Protein AF-A0A970NU10-F1 (afdb_monomer_lite)

Foldseek 3Di:
DDDDDDDDPDPPPVPPPPPPPPPPPPPQDQFAEPVLCVVCVVPQQVDDQVVSCVSRSHHWDWDVVVCVVCVVVVFHWTKTWTHHPDNQWIKIFIWHQDPVRGTGTPDIDTRHD

Radius of gyration: 24.68 Å; chains: 1; bounding box: 64×74×36 Å

Secondary structure (DSSP, 8-state):
---------SSSSTTSSSTTS---------S--HHHHHTTTTTGGG--HHHHHHHHTSPPEE-HHHHHHHHTTT--EEEEEEE-SSTT-EEEEEEEE-TTS-EEEEEEEE---

Structure (mmCIF, N/CA/C/O backbone):
data_AF-A0A970NU10-F1
#
_entry.id   AF-A0A970NU10-F1
#
loop_
_atom_site.group_PDB
_atom_site.id
_atom_site.type_symbol
_atom_site.label_atom_id
_atom_site.label_alt_id
_atom_site.label_comp_id
_atom_site.label_asym_id
_atom_site.label_entity_id
_atom_site.label_seq_id
_atom_site.pdbx_PDB_ins_code
_atom_site.Cartn_x
_atom_site.Cartn_y
_atom_site.Cartn_z
_atom_site.occupancy
_atom_site.B_iso_or_equiv
_atom_site.auth_seq_id
_atom_site.auth_comp_id
_atom_site.auth_asym_id
_atom_site.auth_atom_id
_atom_site.pdbx_PDB_model_num
ATOM 1 N N . MET A 1 1 ? -44.149 65.109 -13.365 1.00 43.53 1 MET A N 1
ATOM 2 C CA . MET A 1 1 ? -42.956 64.238 -13.268 1.00 43.53 1 MET A CA 1
ATOM 3 C C . MET A 1 1 ? -43.404 62.938 -12.616 1.00 43.53 1 MET A C 1
ATOM 5 O O . MET A 1 1 ? -43.885 62.978 -11.494 1.00 43.53 1 MET A O 1
ATOM 9 N N . LYS A 1 2 ? -43.432 61.834 -13.375 1.00 44.06 2 LYS A N 1
ATOM 10 C CA . LYS A 1 2 ? -44.069 60.565 -12.982 1.00 44.06 2 LYS A CA 1
ATOM 11 C C . LYS A 1 2 ? -43.001 59.545 -12.579 1.00 44.06 2 LYS A C 1
ATOM 13 O O . LYS A 1 2 ? -42.045 59.326 -13.316 1.00 44.06 2 LYS A O 1
ATOM 18 N N . HIS A 1 3 ? -43.196 58.954 -11.404 1.00 40.81 3 HIS A N 1
ATOM 19 C CA . HIS A 1 3 ? -42.392 57.893 -10.808 1.00 40.81 3 HIS A CA 1
ATOM 20 C C . HIS A 1 3 ? -42.188 56.704 -11.760 1.00 40.81 3 HIS A C 1
ATOM 22 O O . HIS A 1 3 ? -43.161 56.110 -12.219 1.00 40.81 3 HIS A O 1
ATOM 28 N N . LYS A 1 4 ? -40.931 56.304 -11.987 1.00 46.31 4 LYS A N 1
ATOM 29 C CA . LYS A 1 4 ? -40.586 54.958 -12.461 1.00 46.31 4 LYS A CA 1
ATOM 30 C C . LYS A 1 4 ? -40.231 54.125 -11.235 1.00 46.31 4 LYS A C 1
ATOM 32 O O . LYS A 1 4 ? -39.181 54.313 -10.630 1.00 46.31 4 LYS A O 1
ATOM 37 N N . LYS A 1 5 ? -41.170 53.277 -10.828 1.00 49.78 5 LYS A N 1
ATOM 38 C CA . LYS A 1 5 ? -40.994 52.268 -9.790 1.00 49.78 5 LYS A CA 1
ATOM 39 C C . LYS A 1 5 ? -40.647 50.930 -10.447 1.00 49.78 5 LYS A C 1
ATOM 41 O O . LYS A 1 5 ? -41.226 50.587 -11.470 1.00 49.78 5 LYS A O 1
ATOM 46 N N . VAL A 1 6 ? -39.788 50.194 -9.746 1.00 50.75 6 VAL A N 1
ATOM 47 C CA . VAL A 1 6 ? -39.671 48.728 -9.723 1.00 50.75 6 VAL A CA 1
ATOM 48 C C . VAL A 1 6 ? -39.067 48.082 -10.970 1.00 50.75 6 VAL A C 1
ATOM 50 O O . VAL A 1 6 ? -39.773 47.647 -11.869 1.00 50.75 6 VAL A O 1
ATOM 53 N N . LEU A 1 7 ? -37.745 47.905 -10.949 1.00 48.38 7 LEU A N 1
ATOM 54 C CA . LEU A 1 7 ? -37.105 46.769 -11.616 1.00 48.38 7 LEU A CA 1
ATOM 55 C C . LEU A 1 7 ? -35.784 46.418 -10.912 1.00 48.38 7 LEU A C 1
ATOM 57 O O . LEU A 1 7 ? -34.700 46.591 -11.450 1.00 48.38 7 LEU A O 1
ATOM 61 N N . ALA A 1 8 ? -35.869 45.999 -9.649 1.00 50.59 8 ALA A N 1
ATOM 62 C CA . ALA A 1 8 ? -34.714 45.489 -8.901 1.00 50.59 8 ALA A CA 1
ATOM 63 C C . ALA A 1 8 ? -35.165 44.520 -7.799 1.00 50.59 8 ALA A C 1
ATOM 65 O O . ALA A 1 8 ? -34.794 44.655 -6.639 1.00 50.59 8 ALA A O 1
ATOM 66 N N . LEU A 1 9 ? -36.045 43.578 -8.145 1.00 46.09 9 LEU A N 1
ATOM 67 C CA . LEU A 1 9 ? -36.634 42.649 -7.178 1.00 46.09 9 LEU A CA 1
ATOM 68 C C . LEU A 1 9 ? -36.685 41.233 -7.757 1.00 46.09 9 LEU A C 1
ATOM 70 O O . LEU A 1 9 ? -37.737 40.617 -7.813 1.00 46.09 9 LEU A O 1
ATOM 74 N N . VAL A 1 10 ? -35.545 40.747 -8.260 1.00 48.06 10 VAL A N 1
ATOM 75 C CA . VAL A 1 10 ? -35.362 39.323 -8.618 1.00 48.06 10 VAL A CA 1
ATOM 76 C C . VAL A 1 10 ? -33.956 38.797 -8.269 1.00 48.06 10 VAL A C 1
ATOM 78 O O . VAL A 1 10 ? -33.763 37.591 -8.207 1.00 48.06 10 VAL A O 1
ATOM 81 N N . LEU A 1 11 ? -32.966 39.648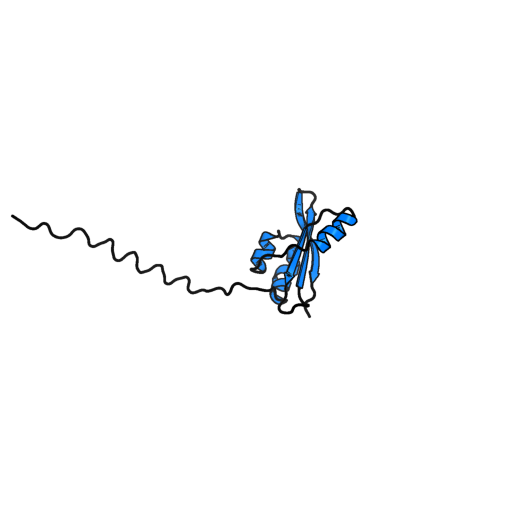 -7.957 1.00 46.06 11 LEU A N 1
ATOM 82 C CA . LEU A 1 11 ? -31.587 39.178 -7.721 1.00 46.06 11 LEU A CA 1
ATOM 83 C C . LEU A 1 11 ? -31.220 38.839 -6.266 1.00 46.06 11 LEU A C 1
ATOM 85 O O . LEU A 1 11 ? -30.105 38.392 -6.023 1.00 46.06 11 LEU A O 1
ATOM 89 N N . SER A 1 12 ? -32.119 39.018 -5.298 1.00 45.31 12 SER A N 1
ATOM 90 C CA . SER A 1 12 ? -31.786 38.893 -3.866 1.00 45.31 12 SER A CA 1
ATOM 91 C C . SER A 1 12 ? -32.407 37.687 -3.149 1.00 45.31 12 SER A C 1
ATOM 93 O O . SER A 1 12 ? -32.204 37.537 -1.949 1.00 45.31 12 SER A O 1
ATOM 95 N N . VAL A 1 13 ? -33.113 36.793 -3.857 1.00 46.03 13 VAL A N 1
ATOM 96 C CA . VAL A 1 13 ? -33.726 35.584 -3.253 1.00 46.03 13 VAL A CA 1
ATOM 97 C C . VAL A 1 13 ? -33.089 34.274 -3.748 1.00 46.03 13 VAL A C 1
ATOM 99 O O . VAL A 1 13 ? -33.248 33.238 -3.1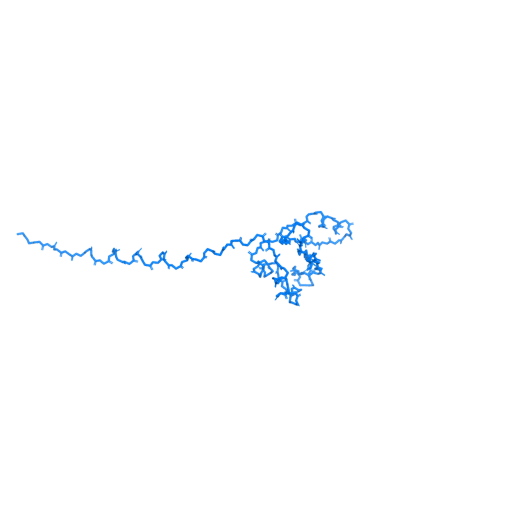11 1.00 46.03 13 VAL A O 1
ATOM 102 N N . LEU A 1 14 ? -32.272 34.301 -4.809 1.00 42.53 14 LEU A N 1
ATOM 103 C CA . LEU A 1 14 ? -31.631 33.092 -5.353 1.00 42.53 14 LEU A CA 1
ATOM 104 C C . LEU A 1 14 ? -30.232 32.784 -4.780 1.00 42.53 14 LEU A C 1
ATOM 106 O O . LEU A 1 14 ? -29.522 31.952 -5.334 1.00 42.53 14 LEU A O 1
ATOM 110 N N . PHE A 1 15 ? -29.820 33.441 -3.690 1.00 40.72 15 PHE A N 1
ATOM 111 C CA . PHE A 1 15 ? -28.484 33.257 -3.093 1.00 40.72 15 PHE A CA 1
ATOM 112 C C . PHE A 1 15 ? -28.497 32.713 -1.653 1.00 40.72 15 PHE A C 1
ATOM 114 O O . PHE A 1 15 ? -27.448 32.591 -1.031 1.00 40.72 15 PHE A O 1
ATOM 121 N N . VAL A 1 16 ? -29.670 32.353 -1.117 1.00 46.66 16 VAL A N 1
ATOM 122 C CA . VAL A 1 16 ? -29.825 31.931 0.295 1.00 46.66 16 VAL A CA 1
ATOM 123 C C . VAL A 1 16 ? -30.057 30.413 0.452 1.00 46.66 16 VAL A C 1
ATOM 125 O O . VAL A 1 16 ? -30.144 29.916 1.567 1.00 46.66 16 VAL A O 1
ATOM 128 N N . LEU A 1 17 ? -30.093 29.631 -0.637 1.00 44.06 17 LEU A N 1
ATOM 129 C CA . LEU A 1 17 ? -30.559 28.229 -0.602 1.00 44.06 17 LEU A CA 1
ATOM 130 C C . LEU A 1 17 ? -29.560 27.143 -1.050 1.00 44.06 17 LEU A C 1
ATOM 132 O O . LEU A 1 17 ? -29.974 26.004 -1.231 1.00 44.06 17 LEU A O 1
ATOM 136 N N . ILE A 1 18 ? -28.255 27.430 -1.178 1.00 47.03 18 ILE A N 1
ATOM 137 C CA . ILE A 1 18 ? -27.248 26.387 -1.515 1.00 47.03 18 ILE A CA 1
ATOM 138 C C . ILE A 1 18 ? -26.255 26.091 -0.369 1.00 47.03 18 ILE A C 1
ATOM 140 O O . ILE A 1 18 ? -25.542 25.096 -0.411 1.00 47.03 18 ILE A O 1
ATOM 144 N N . CYS A 1 19 ? -26.259 26.839 0.738 1.00 46.22 19 CYS A N 1
ATOM 145 C CA . CYS A 1 19 ? -25.317 26.574 1.842 1.00 46.22 19 CYS A CA 1
ATOM 146 C C . CYS A 1 19 ? -25.786 25.515 2.863 1.00 46.22 19 CYS A C 1
ATOM 148 O O . CYS A 1 19 ? -25.159 25.356 3.905 1.00 46.22 19 CYS A O 1
ATOM 150 N N . LEU A 1 20 ? -26.866 24.777 2.585 1.00 45.97 20 LEU A N 1
ATOM 151 C CA . LEU A 1 20 ? -27.466 23.793 3.505 1.00 45.97 20 LEU A CA 1
ATOM 152 C C . LEU A 1 20 ? -27.476 22.357 2.955 1.00 45.97 20 LEU A C 1
ATOM 154 O O . LEU A 1 20 ? -28.319 21.551 3.331 1.00 45.97 20 LEU A O 1
ATOM 158 N N . ALA A 1 21 ? -26.514 22.010 2.097 1.00 48.06 21 ALA A N 1
ATOM 159 C CA . ALA A 1 21 ? -26.304 20.628 1.660 1.00 48.06 21 ALA A CA 1
ATOM 160 C C . ALA A 1 21 ? -24.814 20.278 1.526 1.00 48.06 21 ALA A C 1
ATOM 162 O O . ALA A 1 21 ? -24.370 19.780 0.501 1.00 48.06 21 ALA A O 1
ATOM 163 N N . ALA A 1 22 ? -24.032 20.547 2.570 1.00 46.62 22 ALA A N 1
ATOM 164 C CA . ALA A 1 22 ? -22.774 19.839 2.818 1.00 46.62 22 ALA A CA 1
ATOM 165 C C . ALA A 1 22 ? -22.387 19.904 4.305 1.00 46.62 22 ALA A C 1
ATOM 167 O O . ALA A 1 22 ? -21.216 19.971 4.657 1.00 46.62 22 ALA A O 1
ATOM 168 N N . CYS A 1 23 ? -23.371 19.846 5.209 1.00 42.75 23 CYS A N 1
ATOM 169 C CA . CYS A 1 23 ? -23.112 19.443 6.593 1.00 42.75 23 CYS A CA 1
ATOM 170 C C . CYS A 1 23 ? -23.013 17.907 6.642 1.00 42.75 23 CYS A C 1
ATOM 172 O O . CYS A 1 23 ? -23.780 17.218 7.300 1.00 42.75 23 CYS A O 1
ATOM 174 N N . GLY A 1 24 ? -22.104 17.371 5.836 1.00 43.38 24 GLY A N 1
ATOM 175 C CA . GLY A 1 24 ? -21.608 16.011 5.903 1.00 43.38 24 GLY A CA 1
ATOM 176 C C . GLY A 1 24 ? -20.122 16.162 6.128 1.00 43.38 24 GLY A C 1
ATOM 177 O O . GLY A 1 24 ? -19.340 15.960 5.208 1.00 43.38 24 GLY A O 1
ATOM 178 N N . GLY A 1 25 ? -19.744 16.646 7.313 1.00 40.59 25 GLY A N 1
ATOM 179 C CA . GLY A 1 25 ? -18.359 16.641 7.752 1.00 40.59 25 GLY A CA 1
ATOM 180 C C . GLY A 1 25 ? -17.927 15.189 7.857 1.00 40.59 25 GLY A C 1
ATOM 181 O O . GLY A 1 25 ? -17.996 14.597 8.930 1.00 40.59 25 GLY A O 1
ATOM 182 N N . SER A 1 26 ? -17.558 14.591 6.727 1.00 55.69 26 SER A N 1
ATOM 183 C CA . SER A 1 26 ? -16.826 13.343 6.681 1.00 55.69 26 SER A CA 1
ATOM 184 C C . SER A 1 26 ? -15.557 13.626 7.458 1.00 55.69 26 SER A C 1
ATOM 186 O O . SER A 1 26 ? -14.659 14.301 6.954 1.00 55.69 26 SER A O 1
ATOM 188 N N . LYS A 1 27 ? -15.556 13.223 8.737 1.00 61.81 27 LYS A N 1
ATOM 189 C CA . LYS A 1 27 ? -14.375 13.249 9.591 1.00 61.81 27 LYS A CA 1
ATOM 190 C C . LYS A 1 27 ? -13.262 12.669 8.743 1.00 61.81 27 LYS A C 1
ATOM 192 O O . LYS A 1 27 ? -13.371 11.523 8.311 1.00 61.81 27 LYS A O 1
ATOM 197 N N . GLN A 1 28 ? -12.277 13.504 8.429 1.00 73.69 28 GLN A N 1
ATOM 198 C CA . GLN A 1 28 ? -11.129 13.080 7.658 1.00 73.69 28 GLN A CA 1
ATOM 199 C C . GLN A 1 28 ? -10.531 11.909 8.425 1.00 73.69 28 GLN A C 1
ATOM 201 O O . GLN A 1 28 ? -10.143 12.044 9.587 1.00 73.69 28 GLN A O 1
ATOM 206 N N . LYS A 1 29 ? -10.617 10.731 7.817 1.00 85.38 29 LYS A N 1
ATOM 207 C CA . LYS A 1 29 ? -10.133 9.504 8.420 1.00 85.38 29 LYS A CA 1
ATOM 208 C C . LYS A 1 29 ? -8.624 9.662 8.621 1.00 85.38 29 LYS A C 1
ATOM 210 O O . LYS A 1 29 ? -7.971 10.327 7.822 1.00 85.38 29 LYS A O 1
ATOM 215 N N . SER A 1 30 ? -8.096 9.145 9.724 1.00 92.06 30 SER A N 1
ATOM 216 C CA . SER A 1 30 ? -6.669 9.273 10.059 1.00 92.06 30 SER A CA 1
ATOM 217 C C . SER A 1 30 ? -5.911 7.952 9.978 1.00 92.06 30 SER A C 1
ATOM 219 O O . SER A 1 30 ? -4.689 7.962 10.009 1.00 92.06 30 SER A O 1
ATOM 221 N N . HIS A 1 31 ? -6.624 6.831 9.881 1.00 95.81 31 HIS A N 1
ATOM 222 C CA . HIS A 1 31 ? -6.052 5.490 9.887 1.00 95.81 31 HIS A CA 1
ATOM 223 C C . HIS A 1 31 ? -6.920 4.524 9.082 1.00 95.81 31 HIS A C 1
ATOM 225 O O . HIS A 1 31 ? -8.130 4.727 8.969 1.00 95.81 31 HIS A O 1
ATOM 231 N N . VAL A 1 32 ? -6.315 3.467 8.546 1.00 97.06 32 VAL A N 1
ATOM 232 C CA . VAL A 1 32 ? -7.005 2.355 7.880 1.00 97.06 32 VAL A CA 1
ATOM 233 C C . VAL A 1 32 ? -7.430 1.317 8.921 1.00 97.06 32 VAL A C 1
ATOM 235 O O . VAL A 1 32 ? -6.678 1.006 9.834 1.00 97.06 32 VAL A O 1
ATOM 238 N N . THR A 1 33 ? -8.642 0.779 8.835 1.00 96.56 33 THR A N 1
ATOM 239 C CA . THR A 1 33 ? -9.097 -0.310 9.713 1.00 96.56 33 THR A CA 1
ATOM 240 C C . THR A 1 33 ? -8.983 -1.653 8.999 1.00 96.56 33 THR A C 1
ATOM 242 O O . THR A 1 33 ? -8.942 -1.715 7.768 1.00 96.56 33 THR A O 1
ATOM 245 N N . LYS A 1 34 ? -9.022 -2.743 9.770 1.00 97.25 34 LYS A N 1
ATOM 246 C CA . LYS A 1 34 ? -9.077 -4.105 9.228 1.00 97.25 34 LYS A CA 1
ATOM 247 C C . LYS A 1 34 ? -10.211 -4.286 8.216 1.00 97.25 34 LYS A C 1
ATOM 249 O O . LYS A 1 34 ? -9.982 -4.817 7.137 1.00 97.25 34 LYS A O 1
ATOM 254 N N . SER A 1 35 ? -11.396 -3.752 8.519 1.00 97.00 35 SER A N 1
ATOM 255 C CA . SER A 1 35 ? -12.553 -3.833 7.622 1.00 97.00 35 SER A CA 1
ATOM 256 C C . SER A 1 35 ? -12.342 -3.089 6.302 1.00 97.00 35 SER A C 1
ATOM 258 O O . SER A 1 35 ? -12.904 -3.500 5.293 1.00 97.00 35 SER A O 1
ATOM 260 N N . ASP A 1 36 ? -11.571 -1.998 6.287 1.00 96.81 36 ASP A N 1
ATOM 261 C CA . ASP A 1 36 ? -11.284 -1.272 5.045 1.00 96.81 36 ASP A CA 1
ATOM 262 C C . ASP A 1 36 ? -10.314 -2.045 4.154 1.00 96.81 36 ASP A C 1
ATOM 264 O O . ASP A 1 36 ? -10.474 -2.063 2.937 1.00 96.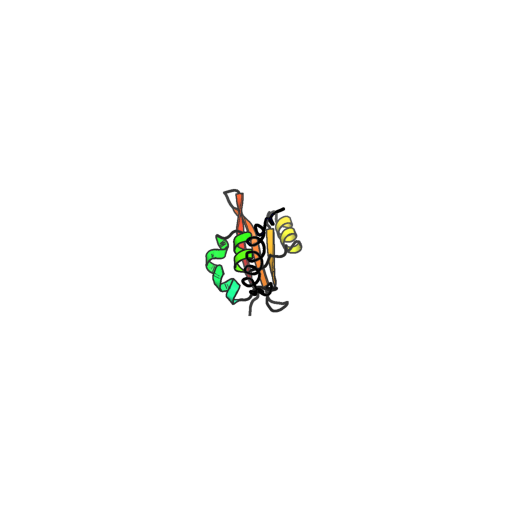81 36 ASP A O 1
ATOM 268 N N . TYR A 1 37 ? -9.315 -2.686 4.766 1.00 97.19 37 TYR A N 1
ATOM 269 C CA . TYR A 1 37 ? -8.389 -3.577 4.074 1.00 97.19 37 TYR A CA 1
ATOM 270 C C . TYR A 1 37 ? -9.122 -4.794 3.506 1.00 97.19 37 TYR A C 1
ATOM 272 O O . TYR A 1 37 ? -9.031 -5.058 2.310 1.00 97.19 37 TYR A O 1
ATOM 280 N N . GLU A 1 38 ? -9.911 -5.489 4.331 1.00 97.50 38 GLU A N 1
ATOM 281 C CA . GLU A 1 38 ? -10.671 -6.675 3.921 1.00 97.50 38 GLU A CA 1
ATOM 282 C C . GLU A 1 38 ? -11.663 -6.372 2.789 1.00 97.50 38 GLU A C 1
ATOM 284 O O . GLU A 1 38 ? -11.909 -7.234 1.950 1.00 97.50 38 GLU A O 1
ATOM 289 N N . ALA A 1 39 ? -12.187 -5.144 2.717 1.00 97.25 39 ALA A N 1
ATOM 290 C CA . ALA A 1 39 ? -13.101 -4.722 1.658 1.00 97.25 39 ALA A CA 1
ATOM 291 C C . ALA A 1 39 ? -12.456 -4.631 0.263 1.00 97.25 39 ALA A C 1
ATOM 293 O O . ALA A 1 39 ? -13.190 -4.644 -0.724 1.00 97.25 39 ALA A O 1
ATOM 294 N N . ILE A 1 40 ? -11.125 -4.522 0.165 1.00 97.19 40 ILE A N 1
ATOM 295 C CA . ILE A 1 40 ? -10.414 -4.423 -1.122 1.00 97.19 40 ILE A CA 1
ATOM 296 C C . ILE A 1 40 ? -9.312 -5.469 -1.313 1.00 97.19 40 ILE A C 1
ATOM 298 O O . ILE A 1 40 ? -8.698 -5.493 -2.376 1.00 97.19 40 ILE A O 1
ATOM 302 N N . GLN A 1 41 ? -9.022 -6.307 -0.311 1.00 96.50 41 GLN A N 1
ATOM 303 C CA . GLN A 1 41 ? -7.839 -7.180 -0.309 1.00 96.50 41 GLN A CA 1
ATOM 304 C C . GLN A 1 41 ? -7.742 -8.094 -1.536 1.00 96.50 41 GLN A C 1
ATOM 306 O O . GLN A 1 41 ? -6.649 -8.269 -2.071 1.00 96.50 41 GLN A O 1
ATOM 311 N N . ASP A 1 42 ? -8.876 -8.608 -2.015 1.00 96.38 42 ASP A N 1
ATOM 312 C CA . ASP A 1 42 ? -8.923 -9.534 -3.150 1.00 96.38 42 ASP A CA 1
ATOM 313 C C . ASP A 1 42 ? -8.619 -8.830 -4.483 1.00 96.38 42 ASP A C 1
ATOM 315 O O . ASP A 1 42 ? -8.005 -9.410 -5.379 1.00 96.38 42 ASP A O 1
ATOM 319 N N . ASP A 1 43 ? -8.989 -7.552 -4.598 1.00 96.62 43 ASP A N 1
ATOM 320 C CA . ASP A 1 43 ? -8.831 -6.758 -5.817 1.00 96.62 43 ASP A CA 1
ATOM 321 C C . ASP A 1 43 ? -7.551 -5.915 -5.816 1.00 96.62 43 ASP A C 1
ATOM 323 O O . ASP A 1 43 ? -7.142 -5.396 -6.860 1.00 96.62 43 ASP A O 1
ATOM 327 N N . MET A 1 44 ? -6.890 -5.777 -4.664 1.00 96.12 44 MET A N 1
ATOM 328 C CA . MET A 1 44 ? -5.848 -4.775 -4.442 1.00 96.12 44 MET A CA 1
ATOM 329 C C . MET A 1 44 ? -4.676 -4.889 -5.425 1.00 96.12 44 MET A C 1
ATOM 331 O O . MET A 1 44 ? -4.175 -3.870 -5.888 1.00 96.12 44 MET A O 1
ATOM 335 N N . HIS A 1 45 ? -4.293 -6.099 -5.845 1.00 96.12 45 HIS A N 1
ATOM 336 C CA . HIS A 1 45 ? -3.237 -6.308 -6.849 1.00 96.12 45 HIS A CA 1
ATOM 337 C C . HIS A 1 45 ? -3.546 -5.712 -8.232 1.00 96.12 45 HIS A C 1
ATOM 339 O O . HIS A 1 45 ? -2.637 -5.464 -9.026 1.00 96.12 45 HIS A O 1
ATOM 345 N N . SER A 1 46 ? -4.821 -5.471 -8.538 1.00 95.12 46 SER A N 1
ATOM 346 C CA . SER A 1 46 ? -5.249 -4.848 -9.792 1.00 95.12 46 SER A CA 1
ATOM 347 C C . SER A 1 46 ? -5.352 -3.321 -9.709 1.00 95.12 46 SER A C 1
ATOM 349 O O . SER A 1 46 ? -5.374 -2.652 -10.748 1.00 95.12 46 SER A O 1
ATOM 351 N N . MET A 1 47 ? -5.364 -2.769 -8.493 1.00 96.56 47 MET A N 1
ATOM 352 C CA . MET A 1 47 ? -5.610 -1.356 -8.226 1.00 96.56 47 MET A CA 1
ATOM 353 C C . MET A 1 47 ? -4.344 -0.508 -8.388 1.00 96.56 47 MET A C 1
ATOM 355 O O . MET A 1 47 ? -3.220 -0.928 -8.117 1.00 96.56 47 MET A O 1
ATOM 359 N N . SER A 1 48 ? -4.528 0.736 -8.813 1.00 96.94 48 SER A N 1
ATOM 360 C CA . SER A 1 48 ? -3.519 1.790 -8.718 1.00 96.94 48 SER A CA 1
ATOM 361 C C . SER A 1 48 ? -3.452 2.373 -7.303 1.00 96.94 48 SER A C 1
ATOM 363 O O . SER A 1 48 ? -4.407 2.279 -6.530 1.00 96.94 48 SER A O 1
ATOM 365 N N . LEU A 1 49 ? -2.360 3.079 -6.985 1.00 97.31 49 LEU A N 1
ATOM 366 C CA . LEU A 1 49 ? -2.219 3.803 -5.715 1.00 97.31 49 LEU A CA 1
ATOM 367 C C . LEU A 1 49 ? -3.425 4.708 -5.427 1.00 97.31 49 LEU A C 1
ATOM 369 O O . LEU A 1 49 ? -3.984 4.667 -4.338 1.00 97.31 49 LEU A O 1
ATOM 373 N N . LYS A 1 50 ? -3.881 5.479 -6.423 1.00 97.25 50 LYS A N 1
ATOM 374 C CA . LYS A 1 50 ? -5.021 6.397 -6.264 1.00 97.25 50 LYS A CA 1
ATOM 375 C C . LYS A 1 50 ? -6.324 5.673 -5.934 1.00 97.25 50 LYS A C 1
ATOM 377 O O . LYS A 1 50 ? -7.165 6.226 -5.232 1.00 97.25 50 LYS A O 1
ATOM 382 N N . GLU A 1 51 ? -6.520 4.472 -6.470 1.00 97.94 51 GLU A N 1
ATOM 383 C CA . GLU A 1 51 ? -7.705 3.666 -6.178 1.00 97.94 51 GLU A CA 1
ATOM 384 C C . GLU A 1 51 ? -7.649 3.117 -4.751 1.00 97.94 51 GLU A C 1
ATOM 386 O O . GLU A 1 51 ? -8.663 3.166 -4.057 1.00 97.94 51 GLU A O 1
ATOM 391 N N . ILE A 1 52 ? -6.469 2.691 -4.286 1.00 97.88 52 ILE A N 1
ATOM 392 C CA . ILE A 1 52 ? -6.254 2.251 -2.899 1.00 97.88 52 ILE A CA 1
ATOM 393 C C . ILE A 1 52 ? -6.470 3.415 -1.925 1.00 97.88 52 ILE A C 1
ATOM 395 O O . ILE A 1 52 ? -7.262 3.298 -0.994 1.00 97.88 52 ILE A O 1
ATOM 399 N N . GLU A 1 53 ? -5.857 4.577 -2.171 1.00 97.38 53 GLU A N 1
ATOM 400 C CA . GLU A 1 53 ? -6.039 5.773 -1.334 1.00 97.38 53 GLU A CA 1
ATOM 401 C C . GLU A 1 53 ? -7.504 6.219 -1.277 1.00 97.38 53 GLU A C 1
ATOM 403 O O . GLU A 1 53 ? -8.007 6.623 -0.227 1.00 97.38 53 GLU A O 1
ATOM 408 N N . LYS A 1 54 ? -8.220 6.123 -2.404 1.00 96.25 54 LYS A N 1
ATOM 409 C CA . LYS A 1 54 ? -9.652 6.423 -2.465 1.00 96.25 54 LYS A CA 1
ATOM 410 C C . LYS A 1 54 ? -10.475 5.425 -1.650 1.00 96.25 54 LYS A C 1
ATOM 412 O O . LYS A 1 54 ? -11.405 5.855 -0.973 1.00 96.25 54 LYS A O 1
ATOM 417 N N . ALA A 1 55 ? -10.154 4.134 -1.715 1.00 95.88 55 ALA A N 1
ATOM 418 C CA . ALA A 1 55 ? -10.841 3.098 -0.950 1.00 95.88 55 ALA A CA 1
ATOM 419 C C . ALA A 1 55 ? -10.596 3.243 0.559 1.00 95.88 55 ALA A C 1
ATOM 421 O O . ALA A 1 55 ? -11.538 3.194 1.347 1.00 95.88 55 ALA A O 1
ATOM 422 N N . PHE A 1 56 ? -9.355 3.512 0.968 1.00 96.31 56 PHE A N 1
ATOM 423 C CA . PHE A 1 56 ? -9.029 3.764 2.371 1.00 96.31 56 PHE A CA 1
ATOM 424 C C . PHE A 1 56 ? -9.531 5.121 2.868 1.00 96.31 56 PHE A C 1
ATOM 426 O O . PHE A 1 56 ? -9.764 5.281 4.068 1.00 96.31 56 PHE A O 1
ATOM 433 N N . GLY A 1 57 ? -9.733 6.082 1.966 1.00 95.56 57 GLY A N 1
ATOM 434 C CA . GLY A 1 57 ? -10.132 7.450 2.291 1.00 95.56 57 GLY A CA 1
ATOM 435 C C . GLY A 1 57 ? -8.994 8.293 2.873 1.00 95.56 57 GLY A C 1
ATOM 436 O O . GLY A 1 57 ? -9.259 9.352 3.442 1.00 95.56 57 GLY A O 1
ATOM 437 N N . ILE A 1 58 ? -7.749 7.822 2.751 1.00 95.31 58 ILE A N 1
ATOM 438 C CA . ILE A 1 58 ? -6.528 8.450 3.264 1.00 95.31 58 ILE A CA 1
ATOM 439 C C . ILE A 1 58 ? -5.353 8.189 2.321 1.00 95.31 58 ILE A C 1
ATOM 441 O O . ILE A 1 58 ? -5.295 7.160 1.645 1.00 95.31 58 ILE A O 1
ATOM 445 N N . LYS A 1 59 ? -4.406 9.129 2.285 1.00 96.88 59 LYS A N 1
ATOM 446 C CA . LYS A 1 59 ? -3.170 8.969 1.515 1.00 96.88 59 LYS A CA 1
ATOM 447 C C . LYS A 1 59 ? -2.200 8.035 2.223 1.00 96.88 59 LYS A C 1
ATOM 449 O O . LYS A 1 59 ? -2.178 8.010 3.450 1.00 96.88 59 LYS A O 1
ATOM 454 N N . GLY A 1 60 ? -1.425 7.297 1.437 1.00 96.56 60 GLY A N 1
ATOM 455 C CA . GLY A 1 60 ? -0.327 6.490 1.961 1.00 96.56 60 GLY A CA 1
ATOM 456 C C . GLY A 1 60 ? 0.900 7.355 2.217 1.00 96.56 60 GLY A C 1
ATOM 457 O O . GLY A 1 60 ? 1.156 8.316 1.488 1.00 96.56 60 GLY A O 1
ATOM 458 N N . GLU A 1 61 ? 1.675 7.001 3.231 1.00 98.06 61 GLU A N 1
ATOM 459 C CA . GLU A 1 61 ? 2.980 7.600 3.497 1.00 98.06 61 GLU A CA 1
ATOM 460 C C . GLU A 1 61 ? 4.064 6.773 2.806 1.00 98.06 61 GLU A C 1
ATOM 462 O O . GLU A 1 61 ? 4.004 5.545 2.817 1.00 98.06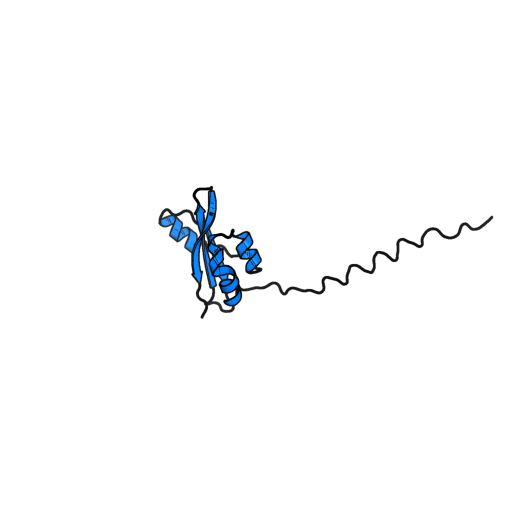 61 GLU A O 1
ATOM 467 N N . LYS A 1 62 ? 5.042 7.428 2.172 1.00 98.00 62 LYS A N 1
ATOM 468 C CA . LYS A 1 62 ? 6.179 6.720 1.571 1.00 98.00 62 LYS A CA 1
ATOM 469 C C . LYS A 1 62 ? 7.089 6.182 2.671 1.00 98.00 62 LYS A C 1
ATOM 471 O O . LYS A 1 62 ? 7.460 6.928 3.571 1.00 98.00 62 LYS A O 1
ATOM 476 N N . ASP A 1 63 ? 7.494 4.923 2.555 1.00 97.94 63 ASP A N 1
ATOM 477 C CA . ASP A 1 63 ? 8.479 4.314 3.448 1.00 97.94 63 ASP A CA 1
ATOM 478 C C . ASP A 1 63 ? 9.849 4.261 2.767 1.00 97.94 63 ASP A C 1
ATOM 480 O O . ASP A 1 63 ? 10.174 3.327 2.028 1.00 97.94 63 ASP A O 1
ATOM 484 N N . GLU A 1 64 ? 10.624 5.325 2.974 1.00 97.81 64 GLU A N 1
ATOM 485 C CA . GLU A 1 64 ? 11.935 5.517 2.347 1.00 97.81 64 GLU A CA 1
ATOM 486 C C . GLU A 1 64 ? 12.957 4.460 2.767 1.00 97.81 64 GLU A C 1
ATOM 488 O O . GLU A 1 64 ? 13.740 4.009 1.932 1.00 97.81 64 GLU A O 1
ATOM 493 N N . ASP A 1 65 ? 12.902 4.002 4.018 1.00 97.06 65 ASP A N 1
ATOM 494 C CA . ASP A 1 65 ? 13.799 2.966 4.530 1.00 97.06 65 ASP A CA 1
ATOM 495 C C . ASP A 1 65 ? 13.574 1.631 3.807 1.00 97.06 65 ASP A C 1
ATOM 497 O O . ASP A 1 65 ? 14.525 0.965 3.392 1.00 97.06 65 ASP A O 1
ATOM 501 N N . SER A 1 66 ? 12.309 1.262 3.589 1.00 96.56 66 SER A N 1
ATOM 502 C CA . SER A 1 66 ? 11.946 0.066 2.828 1.00 96.56 66 SER A CA 1
ATOM 503 C C . SER A 1 66 ? 12.333 0.198 1.359 1.00 96.56 66 SER A C 1
ATOM 505 O O . SER A 1 66 ? 12.883 -0.746 0.796 1.00 96.56 66 SER A O 1
ATOM 507 N N . MET A 1 67 ? 12.078 1.354 0.733 1.00 97.81 67 MET A N 1
ATOM 508 C CA . MET A 1 67 ? 12.485 1.598 -0.658 1.00 97.81 67 MET A CA 1
ATOM 509 C C . MET A 1 67 ? 14.001 1.452 -0.821 1.00 97.81 67 MET A C 1
ATOM 511 O O . MET A 1 67 ? 14.446 0.721 -1.701 1.00 97.81 67 MET A O 1
ATOM 515 N N . LYS A 1 68 ? 14.790 2.043 0.083 1.00 97.81 68 LYS A N 1
ATOM 516 C CA . LYS A 1 68 ? 16.250 1.917 0.081 1.00 97.81 68 LYS A CA 1
ATOM 517 C C . LYS A 1 68 ? 16.710 0.466 0.246 1.00 97.81 68 LYS A C 1
ATOM 519 O O . LYS A 1 68 ? 17.612 0.026 -0.459 1.00 97.81 68 LYS A O 1
ATOM 524 N N . PHE A 1 69 ? 16.077 -0.298 1.138 1.00 96.38 69 PHE A N 1
ATOM 525 C CA . PHE A 1 69 ? 16.382 -1.721 1.315 1.00 96.38 69 PHE A CA 1
ATOM 526 C C . PHE A 1 69 ? 16.169 -2.536 0.028 1.00 96.38 69 PHE A C 1
ATOM 528 O O . PHE A 1 69 ? 16.976 -3.409 -0.291 1.00 96.38 69 PHE A O 1
ATOM 535 N N . PHE A 1 70 ? 15.097 -2.260 -0.719 1.00 95.88 70 PHE A N 1
ATOM 536 C CA . PHE A 1 70 ? 14.840 -2.910 -2.006 1.00 95.88 70 PHE A CA 1
ATOM 537 C C . PHE A 1 70 ? 15.797 -2.426 -3.105 1.00 95.88 70 PHE A C 1
ATOM 539 O O . PHE A 1 70 ? 16.295 -3.247 -3.878 1.00 95.88 70 PHE A O 1
ATOM 546 N N . GLU A 1 71 ? 16.116 -1.132 -3.134 1.00 96.00 71 GLU A N 1
ATOM 547 C CA . GLU A 1 71 ? 17.083 -0.546 -4.068 1.00 96.00 71 GLU A CA 1
ATOM 548 C C . GLU A 1 71 ? 18.476 -1.174 -3.899 1.00 96.00 71 GLU A C 1
ATOM 550 O O . GLU A 1 71 ? 19.107 -1.560 -4.883 1.00 96.00 71 GLU A O 1
ATOM 555 N N . GLU A 1 72 ? 18.928 -1.385 -2.657 1.00 97.12 72 GLU A N 1
ATOM 556 C CA . GLU A 1 72 ? 20.192 -2.070 -2.340 1.00 97.12 72 GLU A CA 1
ATOM 557 C C . GLU A 1 72 ? 20.232 -3.527 -2.844 1.00 97.12 72 GLU A C 1
ATOM 559 O O . GLU A 1 72 ? 21.311 -4.087 -3.054 1.00 97.12 72 GLU A O 1
ATOM 564 N N . GLN A 1 73 ? 19.069 -4.136 -3.089 1.00 95.56 73 GLN A N 1
ATOM 565 C CA . GLN A 1 73 ? 18.925 -5.469 -3.685 1.00 95.56 73 GLN A CA 1
ATOM 566 C C . GLN A 1 73 ? 18.720 -5.439 -5.208 1.00 95.56 73 GLN A C 1
ATOM 568 O O . GLN A 1 73 ? 18.576 -6.491 -5.831 1.00 95.56 73 GLN A O 1
ATOM 573 N N . GLY A 1 74 ? 18.742 -4.255 -5.824 1.00 96.19 74 GLY A N 1
ATOM 574 C CA . GLY A 1 74 ? 18.556 -4.073 -7.262 1.00 96.19 74 GLY A CA 1
ATOM 575 C C . GLY A 1 74 ? 17.093 -4.059 -7.707 1.00 96.19 74 GLY A C 1
ATOM 576 O O . GLY A 1 74 ? 16.814 -4.335 -8.874 1.00 96.19 74 GLY A O 1
ATOM 577 N N . HIS A 1 75 ? 16.160 -3.762 -6.800 1.00 95.06 75 HIS A N 1
ATOM 578 C CA . HIS A 1 75 ? 14.740 -3.625 -7.108 1.00 95.06 75 HIS A CA 1
ATOM 579 C C . HIS A 1 75 ? 14.323 -2.150 -7.120 1.00 95.06 75 HIS A C 1
ATOM 581 O O . HIS A 1 75 ? 14.538 -1.439 -6.144 1.00 95.06 75 HIS A O 1
ATOM 587 N N . ASP A 1 76 ? 13.679 -1.714 -8.204 1.00 95.94 76 ASP A N 1
ATOM 588 C CA . ASP A 1 76 ? 13.021 -0.407 -8.284 1.00 95.94 76 ASP A CA 1
ATOM 589 C C . ASP A 1 76 ? 11.557 -0.552 -7.846 1.00 95.94 76 ASP A C 1
ATOM 591 O O . ASP A 1 76 ? 10.751 -1.204 -8.521 1.00 95.94 76 ASP A O 1
ATOM 595 N N . VAL A 1 77 ? 11.241 -0.031 -6.660 1.00 97.88 77 VAL A N 1
ATOM 596 C CA . VAL A 1 77 ? 9.922 -0.151 -6.031 1.00 97.88 77 VAL A CA 1
ATOM 597 C C . VAL A 1 77 ? 9.516 1.151 -5.343 1.00 97.88 77 VAL A C 1
ATOM 599 O O . VAL A 1 77 ? 10.357 1.884 -4.829 1.00 97.88 77 VAL A O 1
ATOM 602 N N . GLU A 1 78 ? 8.210 1.388 -5.226 1.00 98.06 78 GLU A N 1
ATOM 603 C CA . GLU A 1 78 ? 7.666 2.369 -4.287 1.00 98.06 78 GLU A CA 1
ATOM 604 C C . GLU A 1 78 ? 6.981 1.635 -3.136 1.00 98.06 78 GLU A C 1
ATOM 606 O O . GLU A 1 78 ? 6.198 0.713 -3.357 1.00 98.06 78 GLU A O 1
ATOM 611 N N . VAL A 1 79 ? 7.247 2.039 -1.895 1.00 98.44 79 VAL A N 1
ATOM 612 C CA . VAL A 1 79 ? 6.629 1.421 -0.716 1.00 98.44 79 VAL A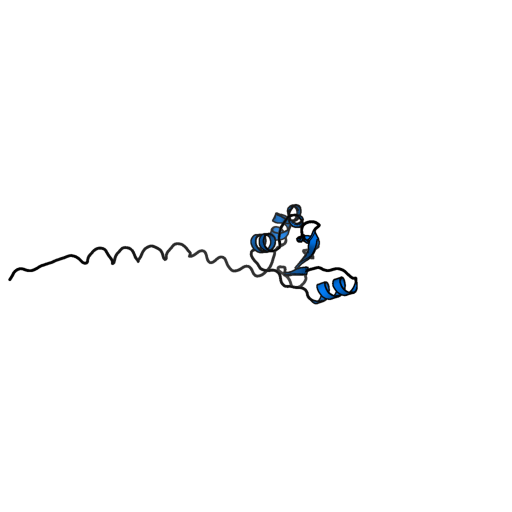 CA 1
ATOM 613 C C . VAL A 1 79 ? 5.768 2.448 -0.003 1.00 98.44 79 VAL A C 1
ATOM 615 O O . VAL A 1 79 ? 6.246 3.524 0.349 1.00 98.44 79 VAL A O 1
ATOM 618 N N . TYR A 1 80 ? 4.502 2.098 0.216 1.00 98.56 80 TYR A N 1
ATOM 619 C CA . TYR A 1 80 ? 3.525 2.936 0.902 1.00 98.56 80 TYR A CA 1
ATOM 620 C C . TYR A 1 80 ? 2.990 2.254 2.154 1.00 98.56 80 TYR A C 1
ATOM 622 O O . TYR A 1 80 ? 2.738 1.047 2.152 1.00 98.56 80 TYR A O 1
ATOM 630 N N . VAL A 1 81 ? 2.786 3.041 3.206 1.00 98.25 81 VAL A N 1
ATOM 631 C CA . VAL A 1 81 ? 2.273 2.595 4.501 1.00 98.25 81 VAL A CA 1
ATOM 632 C C . VAL A 1 81 ? 1.036 3.403 4.868 1.00 98.25 81 VAL A C 1
ATOM 634 O O . VAL A 1 81 ? 0.999 4.625 4.730 1.00 98.25 81 VAL A O 1
ATOM 637 N N . TRP A 1 82 ? 0.021 2.703 5.360 1.00 98.12 82 TRP A N 1
ATOM 638 C CA . TRP A 1 82 ? -1.159 3.284 5.983 1.00 98.12 82 TRP A CA 1
ATOM 639 C C . TRP A 1 82 ? -1.234 2.803 7.426 1.00 98.12 82 TRP A C 1
ATOM 641 O O . TRP A 1 82 ? -1.357 1.601 7.672 1.00 98.12 82 TRP A O 1
ATOM 651 N N . SER A 1 83 ? -1.175 3.738 8.371 1.00 97.44 83 SER A N 1
ATOM 652 C CA . SER A 1 83 ? -1.266 3.441 9.802 1.00 97.44 83 SER A CA 1
ATOM 653 C C . SER A 1 83 ? -2.653 2.928 10.180 1.00 97.44 83 SER A C 1
ATOM 655 O O . SER A 1 83 ? -3.670 3.411 9.675 1.00 97.44 83 SER A O 1
ATOM 657 N N . GLY A 1 84 ? -2.685 1.942 11.069 1.00 97.19 84 GLY A N 1
ATOM 658 C CA . GLY A 1 84 ? -3.887 1.370 11.655 1.00 97.19 84 GLY A CA 1
ATOM 659 C C . GLY A 1 84 ? -4.409 2.165 12.857 1.00 97.19 84 GLY A C 1
ATOM 660 O O . GLY A 1 84 ? -3.890 3.237 13.175 1.00 97.19 84 GLY A O 1
ATOM 661 N N . PRO A 1 85 ? -5.460 1.670 13.539 1.00 95.31 85 PRO A N 1
ATOM 662 C CA . PRO A 1 85 ? -6.004 2.311 14.739 1.00 95.31 85 PRO A CA 1
ATOM 663 C C . PRO A 1 85 ? -5.005 2.383 15.904 1.00 95.31 85 PRO A C 1
ATOM 665 O O . PRO A 1 85 ? -5.164 3.220 16.793 1.00 95.31 85 PRO A O 1
ATOM 668 N N . THR A 1 86 ? -4.000 1.503 15.911 1.00 95.88 86 THR A N 1
ATOM 669 C CA . THR A 1 86 ? -2.906 1.464 16.887 1.00 95.88 86 THR A CA 1
ATOM 670 C C . THR A 1 86 ? -1.552 1.617 16.191 1.00 95.88 86 THR A C 1
ATOM 672 O O . THR A 1 86 ? -1.430 1.319 15.006 1.00 95.88 86 THR A O 1
ATOM 675 N N . GLU A 1 87 ? -0.522 2.055 16.924 1.00 92.75 87 GLU A N 1
ATOM 676 C CA . GLU A 1 87 ? 0.837 2.259 16.380 1.00 92.75 87 GLU A CA 1
ATOM 677 C C . GLU A 1 87 ? 1.483 0.970 15.839 1.00 92.75 87 GLU A C 1
ATOM 679 O O . GLU A 1 87 ? 2.390 1.028 15.015 1.00 92.75 87 GLU A O 1
ATOM 684 N N . GLU A 1 88 ? 1.016 -0.197 16.286 1.00 95.06 88 GLU A N 1
ATOM 685 C CA . GLU A 1 88 ? 1.515 -1.505 15.843 1.00 95.06 88 GLU A CA 1
ATOM 686 C C . GLU A 1 88 ? 0.796 -2.022 14.585 1.00 95.06 88 GLU A C 1
ATOM 688 O O . GLU A 1 88 ? 1.252 -2.973 13.945 1.00 95.06 88 GLU A O 1
ATOM 693 N N . GLU A 1 89 ? -0.340 -1.425 14.224 1.00 97.50 89 GLU A N 1
ATOM 694 C CA . GLU A 1 89 ? -1.176 -1.858 13.111 1.00 97.50 89 GLU A CA 1
ATOM 695 C C . GLU A 1 89 ? -0.900 -1.018 11.869 1.00 97.50 89 GLU A C 1
ATOM 697 O O . GLU A 1 89 ? -0.774 0.201 11.931 1.00 97.50 89 GLU A O 1
ATOM 702 N N . SER A 1 90 ? -0.815 -1.668 10.713 1.00 97.81 90 SER A N 1
ATOM 703 C CA . SER A 1 90 ? -0.609 -0.996 9.436 1.00 97.81 90 SER A CA 1
ATOM 704 C C . SER A 1 90 ? -0.987 -1.888 8.257 1.00 97.81 90 SER A C 1
ATOM 706 O O . SER A 1 90 ? -1.118 -3.112 8.379 1.00 97.81 90 SER A O 1
ATOM 708 N N . VAL A 1 91 ? -1.133 -1.253 7.097 1.00 98.31 91 VAL A N 1
ATOM 709 C CA . VAL A 1 91 ? -1.089 -1.896 5.782 1.00 98.31 91 VAL A CA 1
ATOM 710 C C . VAL A 1 91 ? 0.107 -1.325 5.039 1.00 98.31 91 VAL A C 1
ATOM 712 O O . VAL A 1 91 ? 0.241 -0.108 4.924 1.00 98.31 91 VAL A O 1
ATOM 715 N N . ARG A 1 92 ? 0.967 -2.196 4.521 1.00 98.44 92 ARG A N 1
ATOM 716 C CA . ARG A 1 92 ? 2.136 -1.837 3.724 1.00 98.44 92 ARG A CA 1
ATOM 717 C C . ARG A 1 92 ? 2.004 -2.449 2.342 1.00 98.44 92 ARG A C 1
ATOM 719 O O . ARG A 1 92 ? 1.764 -3.647 2.208 1.00 98.44 92 ARG A O 1
ATOM 726 N N . VAL A 1 93 ? 2.179 -1.622 1.320 1.00 98.50 93 VAL A N 1
ATOM 727 C CA . VAL A 1 93 ? 2.049 -2.023 -0.080 1.00 98.50 93 VAL A CA 1
ATOM 728 C C . VAL A 1 93 ? 3.324 -1.658 -0.821 1.00 98.50 93 VAL A C 1
ATOM 730 O O . VAL A 1 93 ? 3.741 -0.502 -0.828 1.00 98.50 93 VAL A O 1
ATOM 733 N N . VAL A 1 94 ? 3.931 -2.659 -1.447 1.00 98.44 94 VAL A N 1
ATOM 734 C CA . VAL A 1 94 ? 5.055 -2.516 -2.370 1.00 98.44 94 VAL A CA 1
ATOM 735 C C . VAL A 1 94 ? 4.484 -2.437 -3.776 1.00 98.44 94 VAL A C 1
ATOM 737 O O . VAL A 1 94 ? 3.767 -3.342 -4.205 1.00 98.44 94 VAL A O 1
ATOM 740 N N . PHE A 1 95 ? 4.796 -1.364 -4.487 1.00 98.44 95 PHE A N 1
ATOM 741 C CA . PHE A 1 95 ? 4.494 -1.184 -5.895 1.00 98.44 95 PHE A CA 1
ATOM 742 C C . PHE A 1 95 ? 5.748 -1.426 -6.716 1.00 98.44 95 PHE A C 1
ATOM 744 O O . PHE A 1 95 ? 6.815 -0.915 -6.394 1.00 98.44 95 PHE A O 1
ATOM 751 N N . SER A 1 96 ? 5.596 -2.154 -7.813 1.00 97.25 96 SER A N 1
ATOM 752 C CA . SER A 1 96 ? 6.623 -2.281 -8.842 1.00 97.25 96 SER A CA 1
ATOM 753 C C . SER A 1 96 ? 6.009 -2.037 -10.212 1.00 97.25 96 SER A C 1
ATOM 755 O O . SER A 1 96 ? 4.808 -2.248 -10.421 1.00 97.25 96 SER A O 1
ATOM 757 N N . GLU A 1 97 ? 6.836 -1.620 -11.160 1.00 96.00 97 GLU A N 1
ATOM 758 C CA . GLU A 1 97 ? 6.423 -1.458 -12.546 1.00 96.00 97 GLU A CA 1
ATOM 759 C C . GLU A 1 97 ? 6.107 -2.826 -13.180 1.00 96.00 97 GLU A C 1
ATOM 761 O O . GLU A 1 97 ? 6.860 -3.794 -13.052 1.00 96.00 97 GLU A O 1
ATOM 766 N N . ASN A 1 98 ? 4.954 -2.944 -13.840 1.00 90.75 98 ASN A N 1
ATOM 767 C CA . ASN A 1 98 ? 4.597 -4.142 -14.596 1.00 90.75 98 ASN A CA 1
ATOM 768 C C . ASN A 1 98 ? 5.143 -4.083 -16.041 1.00 90.75 98 ASN A C 1
ATOM 770 O O . ASN A 1 98 ? 5.703 -3.086 -16.482 1.00 90.75 98 ASN A O 1
ATOM 774 N N . HIS A 1 99 ? 4.910 -5.132 -16.839 1.00 90.00 99 HIS A N 1
ATOM 775 C CA . HIS A 1 99 ? 5.369 -5.203 -18.240 1.00 90.00 99 HIS A CA 1
ATOM 776 C C . HIS A 1 99 ? 4.811 -4.110 -19.179 1.00 90.00 99 HIS A C 1
ATOM 778 O O . HIS A 1 99 ? 5.229 -4.034 -20.333 1.00 90.00 99 HIS A O 1
ATOM 784 N N . LYS A 1 100 ? 3.836 -3.311 -18.730 1.00 92.31 100 LYS A N 1
ATOM 785 C CA . LYS A 1 100 ? 3.233 -2.201 -19.483 1.00 92.31 100 LYS A CA 1
ATOM 786 C C . LYS A 1 100 ? 3.743 -0.831 -19.039 1.00 92.31 100 LYS A C 1
ATOM 788 O O . LYS A 1 100 ? 3.322 0.163 -19.622 1.00 92.31 100 LYS A O 1
ATOM 793 N N . GLY A 1 101 ? 4.610 -0.773 -18.030 1.00 93.25 101 GLY A N 1
ATOM 794 C CA . GLY A 1 101 ? 5.036 0.484 -17.421 1.00 93.25 101 GLY A CA 1
ATOM 795 C C . GLY A 1 101 ? 4.093 1.002 -16.326 1.00 93.25 101 GLY A C 1
ATOM 796 O O . GLY A 1 101 ? 4.247 2.124 -15.850 1.00 93.25 101 GLY A O 1
ATOM 797 N N . ASP A 1 102 ? 3.074 0.226 -15.932 1.00 94.44 102 ASP A N 1
ATOM 798 C CA . ASP A 1 102 ? 2.148 0.642 -14.879 1.00 94.44 102 ASP A CA 1
ATOM 799 C C . ASP A 1 102 ? 2.634 0.153 -13.514 1.00 94.44 102 ASP A C 1
ATOM 801 O O . ASP A 1 102 ? 2.836 -1.046 -13.300 1.00 94.44 102 ASP A O 1
ATOM 805 N N . TRP A 1 103 ? 2.710 1.068 -12.553 1.00 95.88 103 TRP A N 1
ATOM 806 C CA . TRP A 1 103 ? 2.987 0.746 -11.156 1.00 95.88 103 TRP A CA 1
ATOM 807 C C . TRP A 1 103 ? 1.787 0.046 -10.513 1.00 95.88 103 TRP A C 1
ATOM 809 O O . TRP A 1 103 ? 0.663 0.574 -10.500 1.00 95.88 103 TRP A O 1
ATOM 819 N N . ARG A 1 104 ? 2.013 -1.167 -9.999 1.00 97.00 104 ARG A N 1
ATOM 820 C CA . ARG A 1 104 ? 0.981 -2.008 -9.377 1.00 97.00 104 ARG A CA 1
ATOM 821 C C . ARG A 1 104 ? 1.488 -2.691 -8.109 1.00 97.00 104 ARG A C 1
ATOM 823 O O . ARG A 1 104 ? 2.686 -2.965 -8.026 1.00 97.00 104 ARG A O 1
ATOM 830 N N . PRO A 1 105 ? 0.597 -2.995 -7.148 1.00 97.81 105 PRO A N 1
ATOM 831 C CA . PRO A 1 105 ? 0.967 -3.748 -5.962 1.00 97.81 105 PRO A CA 1
ATOM 832 C C . PRO A 1 105 ? 1.544 -5.118 -6.319 1.00 97.81 105 PRO A C 1
ATOM 834 O O . PRO A 1 105 ? 0.879 -5.949 -6.942 1.00 97.81 105 PRO A O 1
ATOM 837 N N . SER A 1 106 ? 2.776 -5.360 -5.892 1.00 96.75 106 SER A N 1
ATOM 838 C CA . SER A 1 106 ? 3.497 -6.624 -6.056 1.00 96.75 106 SER A CA 1
ATOM 839 C C . SER A 1 106 ? 3.725 -7.351 -4.734 1.00 96.75 106 SER A C 1
ATOM 841 O O . SER A 1 106 ? 3.882 -8.570 -4.731 1.00 96.75 106 SER A O 1
ATOM 843 N N . GLY A 1 107 ? 3.661 -6.637 -3.608 1.00 96.38 107 GLY A N 1
ATOM 844 C CA . GLY A 1 107 ? 3.708 -7.207 -2.265 1.00 96.38 107 GLY A CA 1
ATOM 845 C C . GLY A 1 107 ? 2.811 -6.429 -1.312 1.00 96.38 107 GLY A C 1
ATOM 846 O O . GLY A 1 107 ? 2.754 -5.203 -1.370 1.00 96.38 107 GLY A O 1
ATOM 847 N N . ILE A 1 108 ? 2.089 -7.139 -0.449 1.00 97.06 108 ILE A N 1
ATOM 848 C CA . ILE A 1 108 ? 1.137 -6.547 0.492 1.00 97.06 108 ILE A CA 1
ATOM 849 C C . ILE A 1 108 ? 1.324 -7.243 1.834 1.00 97.06 108 ILE A C 1
ATOM 851 O O . ILE A 1 108 ? 1.277 -8.471 1.911 1.00 97.06 108 ILE A O 1
ATOM 855 N N . THR A 1 109 ? 1.547 -6.469 2.889 1.00 96.69 109 THR A N 1
ATOM 856 C CA . THR A 1 109 ? 1.633 -6.980 4.257 1.00 96.69 109 THR A CA 1
ATOM 857 C C . THR A 1 109 ? 0.748 -6.158 5.182 1.00 96.69 109 THR A C 1
ATOM 859 O O . THR A 1 109 ? 0.544 -4.960 4.989 1.00 96.69 109 THR A O 1
ATOM 862 N N . THR A 1 110 ? 0.190 -6.814 6.195 1.00 96.50 110 THR A N 1
ATOM 863 C CA . THR A 1 110 ? -0.629 -6.170 7.223 1.00 96.50 110 THR A CA 1
ATOM 864 C C . THR A 1 110 ? -0.252 -6.687 8.606 1.00 96.50 110 THR A C 1
ATOM 866 O O . THR A 1 110 ? 0.190 -7.829 8.745 1.00 96.50 110 THR A O 1
ATOM 869 N N . SER A 1 111 ? -0.422 -5.839 9.62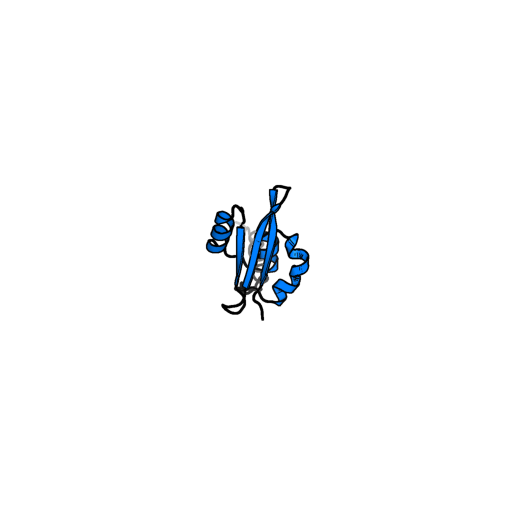0 1.00 96.94 111 SER A N 1
ATOM 870 C CA . SER A 1 111 ? -0.204 -6.169 11.031 1.00 96.94 111 SER A CA 1
ATOM 871 C C . SER A 1 111 ? -1.467 -6.066 11.898 1.00 96.94 111 SER A C 1
ATOM 873 O O . SER A 1 111 ? -1.353 -6.003 13.121 1.00 96.94 111 SER A O 1
ATOM 875 N N . PHE A 1 112 ? -2.669 -6.057 11.301 1.00 92.75 112 PHE A N 1
ATOM 876 C CA . PHE A 1 112 ? -3.924 -6.081 12.069 1.00 92.75 112 PHE A CA 1
ATOM 877 C C . PHE A 1 112 ? -4.034 -7.323 12.961 1.00 92.75 112 PHE A C 1
ATOM 879 O O . PHE A 1 112 ? -3.666 -8.426 12.545 1.00 92.75 112 PHE A O 1
ATOM 886 N N . LYS A 1 113 ? -4.587 -7.143 14.165 1.00 85.56 113 LYS A N 1
ATOM 887 C CA . LYS A 1 113 ? -4.839 -8.236 15.120 1.00 85.56 113 LYS A CA 1
ATOM 888 C C . LYS A 1 113 ? -6.213 -8.900 14.941 1.00 85.56 113 LYS A C 1
ATOM 890 O O . LYS A 1 113 ? -7.095 -8.379 14.209 1.00 85.56 113 LYS A O 1
#

Sequence (113 aa):
MKHKKVLALVLSVLFVLICLAACGGSKQKSHVTKSDYEAIQDDMHSMSLKEIEKAFGIKGEKDEDSMKFFEEQGHDVEVYVWSGPTEEESVRVVFSENHKGDWRPSGITTSFK

pLDDT: mean 84.18, std 21.38, range [40.59, 98.56]